Protein AF-A0A349B8X4-F1 (afdb_monomer_lite)

pLDDT: mean 89.95, std 14.2, range [37.34, 98.38]

Radius of gyration: 13.06 Å; chains: 1; bounding box: 38×24×36 Å

Sequence (95 aa):
EYAHKLGPDDLRIDWDAPAEQIHRQVRVGGAWTTLAGERFKVWRTSLHPGGDGVVHPTGTTPIELLEVQPAGKARMAASAWANGARWSDGDRLGT

Secondary structure (DSSP, 8-state):
-------SGGGB--TTS-HHHHHHHHHHS--EEEETTEEEEEEEEESS--SSSEEE--SSS-EEEEEEE-TTS--EEHHHHHHHHT--TT--S--

Foldseek 3Di:
DDPDPCDLVNQEDDQQDDQVVVQVSLCVPSHWFDAPNWIKHANHKDPDDDDLFDWAHGNHHIIGGAWMATPPGDIDGRNVVCVVVVPDPPGDTRD

Structure (mmCIF, N/CA/C/O backbone):
data_AF-A0A349B8X4-F1
#
_entry.id   AF-A0A349B8X4-F1
#
loop_
_atom_site.group_PDB
_atom_site.id
_atom_site.type_symbol
_atom_site.label_atom_id
_atom_site.label_alt_id
_atom_site.label_comp_id
_atom_site.label_asym_id
_atom_site.label_entity_id
_atom_site.label_seq_id
_atom_site.pdbx_PDB_ins_code
_atom_site.Cartn_x
_atom_site.Cartn_y
_atom_site.Cartn_z
_atom_site.occupancy
_atom_site.B_iso_or_equiv
_atom_site.auth_seq_id
_atom_site.auth_comp_id
_atom_site.auth_asym_id
_atom_site.auth_atom_id
_atom_site.pdbx_PDB_model_num
ATOM 1 N N . GLU A 1 1 ? -22.846 -2.014 -23.153 1.00 38.62 1 GLU A N 1
ATOM 2 C CA . GLU A 1 1 ? -21.621 -1.859 -22.344 1.00 38.62 1 GLU A CA 1
ATOM 3 C C . GLU A 1 1 ? -21.918 -1.168 -21.008 1.00 38.62 1 GLU A C 1
ATOM 5 O O . GLU A 1 1 ? -21.912 0.055 -20.924 1.00 38.62 1 GLU A O 1
ATOM 10 N N . TYR A 1 2 ? -22.270 -1.934 -19.969 1.00 37.34 2 TYR A N 1
ATOM 11 C CA . TYR A 1 2 ? -22.526 -1.397 -18.624 1.00 37.34 2 TYR A CA 1
ATOM 12 C C . TYR A 1 2 ? -21.177 -1.262 -17.903 1.00 37.34 2 TYR A C 1
ATOM 14 O O . TYR A 1 2 ? -20.597 -2.255 -17.471 1.00 37.34 2 TYR A O 1
ATOM 22 N N . ALA A 1 3 ? -20.640 -0.045 -17.815 1.00 49.62 3 ALA A N 1
ATOM 23 C CA . ALA A 1 3 ? -19.480 0.225 -16.975 1.00 49.62 3 ALA A CA 1
ATOM 24 C C . ALA A 1 3 ? -19.929 0.148 -15.509 1.00 49.62 3 ALA A C 1
ATOM 26 O O . ALA A 1 3 ? -20.572 1.072 -15.005 1.00 49.62 3 AL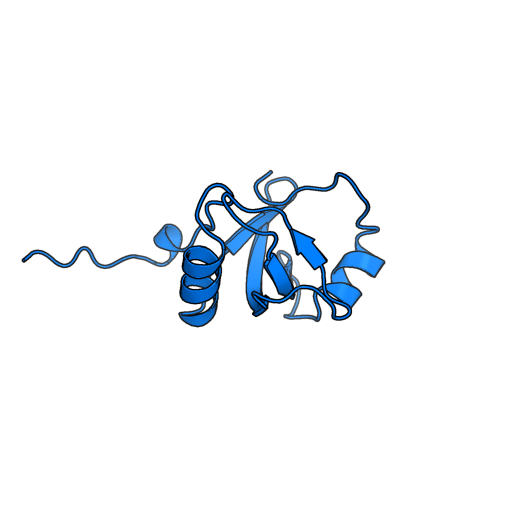A A O 1
ATOM 27 N N . HIS A 1 4 ? -19.631 -0.957 -14.824 1.00 49.34 4 HIS A N 1
ATOM 28 C CA . HIS A 1 4 ? -19.751 -0.990 -13.370 1.00 49.34 4 HIS A CA 1
ATOM 29 C C . HIS A 1 4 ? -18.830 0.098 -12.806 1.00 49.34 4 HIS A C 1
ATOM 31 O O . HIS A 1 4 ? -17.613 0.049 -12.977 1.00 49.34 4 HIS A O 1
ATOM 37 N N . LYS A 1 5 ? -19.419 1.126 -12.184 1.00 48.62 5 LYS A N 1
ATOM 38 C CA . LYS A 1 5 ? -18.669 2.112 -11.402 1.00 48.62 5 LYS A CA 1
ATOM 39 C C . LYS A 1 5 ? -17.974 1.352 -10.274 1.00 48.62 5 LYS A C 1
ATOM 41 O O . LYS A 1 5 ? -18.647 1.000 -9.310 1.00 48.62 5 LYS A O 1
ATOM 46 N N . LEU A 1 6 ? -16.666 1.114 -10.394 1.00 53.28 6 LEU A N 1
ATOM 47 C CA . LEU A 1 6 ? -15.858 0.675 -9.258 1.00 53.28 6 LEU A CA 1
ATOM 48 C C . LEU A 1 6 ? -15.997 1.734 -8.158 1.00 53.28 6 LEU A C 1
ATOM 50 O O . LEU A 1 6 ? -15.704 2.915 -8.372 1.00 53.28 6 LEU A O 1
ATOM 54 N N . GLY A 1 7 ? -16.530 1.327 -7.010 1.00 58.03 7 GLY A N 1
ATOM 55 C CA . GLY A 1 7 ? -16.655 2.185 -5.837 1.00 58.03 7 GLY A CA 1
ATOM 56 C C . GLY A 1 7 ? -15.340 2.317 -5.047 1.00 58.03 7 GLY A C 1
ATOM 57 O O . GLY A 1 7 ? -14.319 1.732 -5.387 1.00 58.03 7 GLY A O 1
ATOM 58 N N . PRO A 1 8 ? -15.323 3.064 -3.935 1.00 52.72 8 PRO A N 1
ATOM 59 C CA . PRO A 1 8 ? -14.162 3.134 -3.036 1.00 52.72 8 PRO A CA 1
ATOM 60 C C . PRO A 1 8 ? -13.839 1.815 -2.297 1.00 52.72 8 PRO A C 1
ATOM 62 O O . PRO A 1 8 ? -12.702 1.620 -1.856 1.00 52.72 8 PRO A O 1
ATOM 65 N N . ASP A 1 9 ? -14.823 0.922 -2.141 1.00 55.19 9 ASP A N 1
ATOM 66 C CA . ASP A 1 9 ? -14.644 -0.440 -1.605 1.00 55.19 9 ASP A CA 1
ATOM 67 C C . ASP A 1 9 ? -14.025 -1.403 -2.632 1.00 55.19 9 ASP A C 1
ATOM 69 O O . ASP A 1 9 ? -13.301 -2.320 -2.258 1.00 55.19 9 ASP A O 1
ATOM 73 N N . ASP A 1 10 ? -14.189 -1.111 -3.922 1.00 63.62 10 ASP A N 1
ATOM 74 C CA . ASP A 1 10 ? -13.618 -1.843 -5.066 1.00 63.62 10 ASP A CA 1
ATOM 75 C C . ASP A 1 10 ? -12.085 -1.715 -5.167 1.00 63.62 10 ASP A C 1
ATOM 77 O O . ASP A 1 10 ? -11.444 -2.376 -5.977 1.00 63.62 10 ASP A O 1
ATOM 81 N N . LEU A 1 11 ? -11.470 -0.853 -4.351 1.00 85.94 11 LEU A N 1
ATOM 82 C CA . LEU A 1 11 ? -10.025 -0.619 -4.364 1.00 85.94 11 LEU A CA 1
ATOM 83 C C . LEU A 1 11 ? -9.273 -1.404 -3.283 1.00 85.94 11 LEU A C 1
ATOM 85 O O . LEU A 1 11 ? -8.126 -1.055 -2.973 1.00 85.94 11 LEU A O 1
ATOM 89 N N . ARG A 1 12 ? -9.877 -2.457 -2.715 1.00 95.00 12 ARG A N 1
ATOM 90 C CA . ARG A 1 12 ? -9.127 -3.413 -1.891 1.00 95.00 12 ARG A CA 1
ATOM 91 C C . ARG A 1 12 ? -8.088 -4.118 -2.769 1.00 95.00 12 ARG A C 1
ATOM 93 O O . ARG A 1 12 ? -8.396 -4.553 -3.873 1.00 95.00 12 ARG A O 1
ATOM 100 N N . ILE A 1 13 ? -6.847 -4.182 -2.312 1.00 96.00 13 ILE A N 1
ATOM 101 C CA . ILE A 1 13 ? -5.765 -4.880 -2.999 1.00 96.00 13 ILE A CA 1
ATOM 102 C C . ILE A 1 13 ? -5.976 -6.376 -2.789 1.00 96.00 13 ILE A C 1
ATOM 104 O O . ILE A 1 13 ? -6.017 -6.846 -1.651 1.00 96.00 13 ILE A O 1
ATOM 108 N N . ASP A 1 14 ? -6.095 -7.094 -3.898 1.00 95.62 14 ASP A N 1
ATOM 109 C CA . ASP A 1 14 ? -5.900 -8.535 -3.953 1.00 95.62 14 ASP A CA 1
ATOM 110 C C . ASP A 1 14 ? -4.406 -8.808 -4.170 1.00 95.62 14 ASP A C 1
ATOM 112 O O . ASP A 1 14 ? -3.843 -8.406 -5.190 1.00 95.62 14 ASP A O 1
ATOM 116 N N . TRP A 1 15 ? -3.747 -9.436 -3.193 1.00 96.44 15 TRP A N 1
ATOM 117 C CA . TRP A 1 15 ? -2.315 -9.734 -3.274 1.00 96.44 15 TRP A CA 1
ATOM 118 C C . TRP A 1 15 ? -2.008 -10.943 -4.164 1.00 96.44 15 TRP A C 1
ATOM 120 O O . TRP A 1 15 ? -0.856 -11.103 -4.550 1.00 96.44 15 TRP A O 1
ATOM 130 N N . ASP A 1 16 ? -2.999 -11.750 -4.546 1.00 96.50 16 ASP A N 1
ATOM 131 C CA . ASP A 1 16 ? -2.819 -12.829 -5.524 1.00 96.50 16 ASP A CA 1
ATOM 132 C C . ASP A 1 16 ? -2.907 -12.320 -6.978 1.00 96.50 16 ASP A C 1
ATOM 134 O O . ASP A 1 16 ? -2.573 -13.039 -7.921 1.00 96.50 16 ASP A O 1
ATOM 138 N N . ALA A 1 17 ? -3.285 -11.054 -7.191 1.00 96.44 17 ALA A N 1
ATOM 139 C CA . ALA A 1 17 ? -3.271 -10.429 -8.511 1.00 96.44 17 ALA A CA 1
ATOM 140 C C . ALA A 1 17 ? -1.835 -10.115 -9.003 1.00 96.44 17 ALA A C 1
ATOM 142 O O . ALA A 1 17 ? -0.910 -9.958 -8.197 1.00 96.44 17 ALA A O 1
ATOM 143 N N . PRO A 1 18 ? -1.617 -9.961 -10.328 1.00 98.06 18 PRO A N 1
ATOM 144 C CA . PRO A 1 18 ? -0.317 -9.567 -10.870 1.00 98.06 18 PRO A CA 1
ATOM 145 C C . PRO A 1 18 ? 0.160 -8.200 -10.361 1.00 98.06 18 PRO A C 1
ATOM 147 O O . PRO A 1 18 ? -0.623 -7.248 -10.276 1.00 98.06 18 PRO A O 1
ATOM 150 N N . ALA A 1 19 ? 1.471 -8.056 -10.137 1.00 97.94 19 ALA A N 1
ATOM 151 C CA . ALA A 1 19 ? 2.078 -6.817 -9.636 1.00 97.94 19 ALA A CA 1
ATOM 152 C C . ALA A 1 19 ? 1.692 -5.570 -10.450 1.00 97.94 19 ALA A C 1
ATOM 154 O O . ALA A 1 19 ? 1.404 -4.517 -9.882 1.00 97.94 19 ALA A O 1
ATOM 155 N N . GLU A 1 20 ? 1.628 -5.679 -11.781 1.00 97.69 20 GLU A N 1
ATOM 156 C CA . GLU A 1 20 ? 1.217 -4.578 -12.661 1.00 97.69 20 GLU A CA 1
ATOM 157 C C . GLU A 1 20 ? -0.221 -4.112 -12.417 1.00 97.69 20 GLU A C 1
ATOM 159 O O . GLU A 1 20 ? -0.499 -2.912 -12.479 1.00 97.69 20 GLU A O 1
ATOM 164 N N . GLN A 1 21 ? -1.138 -5.041 -12.138 1.00 96.38 21 GLN A N 1
ATOM 165 C CA . GLN A 1 21 ? -2.532 -4.717 -11.848 1.00 96.38 21 GLN A CA 1
ATOM 166 C C . GLN A 1 21 ? -2.631 -3.959 -10.523 1.00 96.38 21 GLN A C 1
ATOM 168 O O . GLN A 1 21 ? -3.224 -2.879 -10.481 1.00 96.38 21 GLN A O 1
ATOM 173 N N . ILE A 1 22 ? -1.967 -4.465 -9.480 1.00 97.31 22 ILE A N 1
ATOM 174 C CA . ILE A 1 22 ? -1.885 -3.806 -8.170 1.00 97.31 22 ILE A CA 1
ATOM 175 C C . ILE A 1 22 ? -1.251 -2.415 -8.316 1.00 97.31 22 ILE A C 1
ATOM 177 O O . ILE A 1 22 ? -1.771 -1.429 -7.795 1.00 97.31 22 ILE A O 1
ATOM 181 N N . HIS A 1 23 ? -0.162 -2.292 -9.078 1.00 97.69 23 HIS A N 1
ATOM 182 C CA . HIS A 1 23 ? 0.509 -1.014 -9.314 1.00 97.69 23 HIS A CA 1
ATOM 183 C C . HIS A 1 23 ? -0.402 0.008 -10.015 1.00 97.69 23 HIS A C 1
ATOM 185 O O . HIS A 1 23 ? -0.458 1.175 -9.616 1.00 97.69 23 HIS A O 1
ATOM 191 N N . ARG A 1 24 ? -1.168 -0.414 -11.031 1.00 95.94 24 ARG A N 1
ATOM 192 C CA . ARG A 1 24 ? -2.157 0.444 -11.707 1.00 95.94 24 ARG A CA 1
ATOM 193 C C . ARG A 1 24 ? -3.265 0.880 -10.751 1.00 95.94 24 ARG A C 1
ATOM 195 O O . ARG A 1 24 ? -3.598 2.062 -10.738 1.00 95.94 24 ARG A O 1
ATOM 202 N N . GLN A 1 25 ? -3.774 -0.032 -9.925 1.00 94.88 25 GLN A N 1
ATOM 203 C CA . GLN A 1 25 ? -4.783 0.264 -8.906 1.00 94.88 25 GLN A CA 1
ATOM 204 C C . GLN A 1 25 ? -4.278 1.292 -7.883 1.00 94.88 25 GLN A C 1
ATOM 206 O O . GLN A 1 25 ? -4.973 2.265 -7.597 1.00 94.88 25 GLN A O 1
ATOM 211 N N . VAL A 1 26 ? -3.043 1.144 -7.388 1.00 96.25 26 VAL A N 1
ATOM 212 C CA . VAL A 1 26 ? -2.413 2.128 -6.487 1.00 96.25 26 VAL A CA 1
ATOM 213 C C . VAL A 1 26 ? -2.324 3.505 -7.145 1.00 96.25 26 VAL A C 1
ATOM 215 O O . VAL A 1 26 ? -2.653 4.505 -6.510 1.00 96.25 26 VAL A O 1
ATOM 218 N N . ARG A 1 27 ? -1.950 3.572 -8.430 1.00 94.94 27 ARG A N 1
ATOM 219 C CA . ARG A 1 27 ? -1.844 4.835 -9.179 1.00 94.94 27 ARG A CA 1
ATOM 220 C C . ARG A 1 27 ? -3.176 5.547 -9.419 1.00 94.94 27 ARG A C 1
ATOM 222 O O . ARG A 1 27 ? -3.168 6.769 -9.538 1.00 94.94 27 ARG A O 1
ATOM 229 N N . VAL A 1 28 ? -4.295 4.820 -9.498 1.00 91.56 28 VAL A N 1
ATOM 230 C CA . VAL A 1 28 ? -5.643 5.428 -9.537 1.00 91.56 28 VAL A CA 1
ATOM 231 C C . VAL A 1 28 ? -5.937 6.170 -8.226 1.00 91.56 28 VAL A C 1
ATOM 233 O O . VAL A 1 28 ? -6.623 7.190 -8.229 1.00 91.56 28 VAL A O 1
ATOM 236 N N . GLY A 1 29 ? -5.340 5.709 -7.124 1.00 89.62 29 GLY A N 1
ATOM 237 C CA . GLY A 1 29 ? -5.463 6.296 -5.798 1.00 89.62 29 GLY A CA 1
ATOM 238 C C . GLY A 1 29 ? -6.612 5.687 -5.002 1.00 89.62 29 GLY A C 1
ATOM 239 O O . GLY A 1 29 ? -7.639 5.307 -5.548 1.00 89.62 29 GLY A O 1
ATOM 240 N N . GLY A 1 30 ? -6.436 5.591 -3.682 1.00 89.06 30 GLY A N 1
ATOM 241 C CA . GLY A 1 30 ? -7.425 4.984 -2.783 1.00 89.06 30 GLY A CA 1
ATOM 242 C C . GLY A 1 30 ? -7.263 3.477 -2.567 1.00 89.06 30 GLY A C 1
ATOM 243 O O . GLY A 1 30 ? -8.035 2.914 -1.792 1.00 89.06 30 GLY A O 1
ATOM 244 N N . ALA A 1 31 ? -6.249 2.850 -3.177 1.00 96.06 31 ALA A N 1
ATOM 245 C CA . ALA A 1 31 ? -5.906 1.448 -2.958 1.00 96.06 31 ALA A CA 1
ATOM 246 C C . ALA A 1 31 ? -5.607 1.153 -1.482 1.00 96.06 31 ALA A C 1
ATOM 248 O O . ALA A 1 31 ? -4.936 1.925 -0.785 1.00 96.06 31 ALA A O 1
ATOM 249 N N . TRP A 1 32 ? -6.128 0.035 -0.987 1.00 96.56 32 TRP A N 1
ATOM 250 C CA . TRP A 1 32 ? -6.030 -0.313 0.424 1.00 96.56 32 TRP A CA 1
ATOM 251 C C . TRP A 1 32 ? -6.015 -1.819 0.657 1.00 96.56 32 TRP A C 1
ATOM 253 O O . TRP A 1 32 ? -6.546 -2.587 -0.123 1.00 96.56 32 TRP A O 1
ATOM 263 N N . THR A 1 33 ? -5.431 -2.239 1.764 1.00 96.88 33 THR A N 1
ATOM 264 C CA . THR A 1 33 ? -5.405 -3.615 2.266 1.00 96.88 33 THR A CA 1
ATOM 265 C C . THR A 1 33 ? -5.704 -3.580 3.763 1.00 96.88 33 THR A C 1
ATOM 267 O O . THR A 1 33 ? -5.998 -2.514 4.315 1.00 96.88 33 THR A O 1
ATOM 270 N N . THR A 1 34 ? -5.633 -4.720 4.435 1.00 95.69 34 THR A N 1
ATOM 271 C CA . THR A 1 34 ? -5.671 -4.797 5.894 1.00 95.69 34 THR A CA 1
ATOM 272 C C . THR A 1 34 ? -4.312 -5.167 6.481 1.00 95.69 34 THR A C 1
ATOM 274 O O . THR A 1 34 ? -3.464 -5.749 5.799 1.00 95.69 34 THR A O 1
ATOM 277 N N . LEU A 1 35 ? -4.091 -4.771 7.728 1.00 94.06 35 LEU A N 1
ATOM 278 C CA . LEU A 1 35 ? -3.005 -5.232 8.580 1.00 94.06 35 LEU A CA 1
ATOM 279 C C . LEU A 1 35 ? -3.576 -5.392 9.986 1.00 94.06 35 LEU A C 1
ATOM 281 O O . LEU A 1 35 ? -4.056 -4.408 10.548 1.00 94.06 35 LEU A O 1
ATOM 285 N N . ALA A 1 36 ? -3.542 -6.611 10.528 1.00 90.06 36 ALA A N 1
ATOM 286 C CA . ALA A 1 36 ? -4.153 -6.926 11.821 1.00 90.06 36 ALA A CA 1
ATOM 287 C C . ALA A 1 36 ? -5.630 -6.472 11.906 1.00 90.06 36 ALA A C 1
ATOM 289 O O . ALA A 1 36 ? -6.073 -5.933 12.918 1.00 90.06 36 ALA A O 1
ATOM 290 N N . GLY A 1 37 ? -6.389 -6.642 10.814 1.00 91.12 37 GLY A N 1
ATOM 291 C CA . GLY A 1 37 ? -7.796 -6.239 10.722 1.00 91.12 37 GLY A CA 1
ATOM 292 C C . GLY A 1 37 ? -8.047 -4.740 10.506 1.00 91.12 37 GLY A C 1
ATOM 293 O O . GLY A 1 37 ? -9.183 -4.349 10.235 1.00 91.12 37 GLY A O 1
ATOM 294 N N . GLU A 1 38 ? -7.021 -3.887 10.557 1.00 93.62 38 GLU A N 1
ATOM 295 C CA . GLU A 1 38 ? -7.160 -2.446 10.336 1.00 93.62 38 GLU A CA 1
ATOM 296 C C . GLU A 1 38 ? -6.847 -2.042 8.893 1.00 93.62 38 GLU A C 1
ATOM 298 O O . GLU A 1 38 ? -5.978 -2.612 8.232 1.00 93.62 38 GLU A O 1
ATOM 303 N N . ARG A 1 39 ? -7.538 -1.013 8.385 1.00 94.69 39 ARG A N 1
ATOM 304 C CA . ARG A 1 39 ? -7.334 -0.525 7.014 1.00 94.69 39 ARG A CA 1
ATOM 305 C C . ARG A 1 39 ? -5.962 0.130 6.866 1.00 94.69 39 ARG A C 1
ATOM 307 O O . ARG A 1 39 ? -5.629 1.086 7.562 1.00 94.69 39 ARG A O 1
ATOM 314 N N . PHE A 1 40 ? -5.224 -0.322 5.863 1.00 97.25 40 PHE A N 1
ATOM 315 C CA . PHE A 1 40 ? -3.891 0.136 5.513 1.00 97.25 40 PHE A CA 1
ATOM 316 C C . PHE A 1 40 ? -3.880 0.591 4.052 1.00 97.25 40 PHE A C 1
ATOM 318 O O . PHE A 1 40 ? -4.071 -0.212 3.140 1.00 97.25 4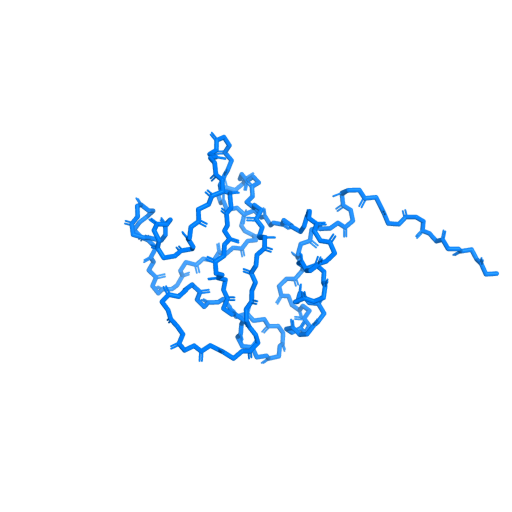0 PHE A O 1
ATOM 325 N N . LYS A 1 41 ? -3.716 1.892 3.798 1.00 97.62 41 LYS A N 1
ATOM 326 C CA . LYS A 1 41 ? -3.722 2.426 2.426 1.00 97.62 41 LYS A CA 1
ATOM 327 C C . LYS A 1 41 ? -2.326 2.400 1.821 1.00 97.62 41 LYS A C 1
ATOM 329 O O . LYS A 1 41 ? -1.347 2.707 2.499 1.00 97.62 41 LYS A O 1
ATOM 334 N N . VAL A 1 42 ? -2.265 2.114 0.526 1.00 98.19 42 VAL A N 1
ATOM 335 C CA . VAL A 1 42 ? -1.038 2.155 -0.269 1.00 98.19 42 VAL A CA 1
ATOM 336 C C . VAL A 1 42 ? -1.185 3.268 -1.299 1.00 98.19 42 VAL A C 1
ATOM 338 O O . VAL A 1 42 ? -2.116 3.266 -2.100 1.00 98.19 42 VAL A O 1
ATOM 341 N N . TRP A 1 43 ? -0.277 4.237 -1.252 1.00 97.69 43 TRP A N 1
ATOM 342 C CA . TRP A 1 43 ? -0.323 5.444 -2.082 1.00 97.69 43 TRP A CA 1
ATOM 343 C C . TRP A 1 43 ? 0.679 5.414 -3.228 1.00 97.69 43 TRP A C 1
ATOM 345 O O . TRP A 1 43 ? 0.445 6.038 -4.261 1.00 97.69 43 TRP A O 1
ATOM 355 N N . ARG A 1 44 ? 1.796 4.700 -3.057 1.00 98.00 44 ARG A N 1
ATOM 356 C CA . ARG A 1 44 ? 2.838 4.597 -4.078 1.00 98.00 44 ARG A CA 1
ATOM 357 C C . ARG A 1 44 ? 3.553 3.262 -4.002 1.00 98.00 44 ARG A C 1
ATOM 359 O O . ARG A 1 44 ? 3.884 2.803 -2.910 1.00 98.00 44 ARG A O 1
ATOM 366 N N . THR A 1 45 ? 3.828 2.691 -5.169 1.00 98.31 45 THR A N 1
ATOM 367 C CA . THR A 1 45 ? 4.572 1.441 -5.331 1.00 98.31 45 THR A CA 1
ATOM 368 C C . THR A 1 45 ? 5.578 1.523 -6.481 1.00 98.31 45 THR A C 1
ATOM 370 O O . THR A 1 45 ? 5.471 2.413 -7.327 1.00 98.31 45 THR A O 1
ATOM 373 N N . SER A 1 46 ? 6.525 0.585 -6.523 1.00 97.62 46 SER A N 1
ATOM 374 C CA . SER A 1 46 ? 7.444 0.324 -7.637 1.00 97.62 46 SER A CA 1
ATOM 375 C C . SER A 1 46 ? 7.329 -1.137 -8.084 1.00 97.62 46 SER A C 1
ATOM 377 O O . SER A 1 46 ? 7.220 -2.037 -7.252 1.00 97.62 46 SER A O 1
ATOM 379 N N . LEU A 1 47 ? 7.371 -1.368 -9.401 1.00 97.50 47 LEU A N 1
ATOM 380 C CA . LEU A 1 47 ? 7.471 -2.707 -10.007 1.00 97.50 47 LEU A CA 1
ATOM 381 C C . LEU A 1 47 ? 8.909 -3.240 -10.049 1.00 97.50 47 LEU A C 1
ATOM 383 O O . LEU A 1 47 ? 9.133 -4.386 -10.425 1.00 97.50 47 LEU A O 1
ATOM 387 N N . HIS A 1 48 ? 9.878 -2.407 -9.676 1.00 94.81 48 HIS A N 1
ATOM 388 C CA . HIS A 1 48 ? 11.288 -2.754 -9.616 1.00 94.81 48 HIS A CA 1
ATOM 389 C C . HIS A 1 48 ? 11.745 -2.593 -8.166 1.00 94.81 48 HIS A C 1
ATOM 391 O O . HIS A 1 48 ? 12.121 -1.481 -7.788 1.00 94.81 48 HIS A O 1
ATOM 397 N N . PRO A 1 49 ? 11.640 -3.657 -7.346 1.00 92.00 49 PRO A N 1
ATOM 398 C CA . PRO A 1 49 ? 12.154 -3.645 -5.988 1.00 92.00 49 PRO A CA 1
ATOM 399 C C . PRO A 1 49 ? 13.653 -3.348 -5.967 1.00 92.00 49 PRO A C 1
ATOM 401 O O . PRO A 1 49 ? 14.410 -3.923 -6.751 1.00 92.00 49 PRO A O 1
ATOM 404 N N . GLY A 1 50 ? 14.078 -2.477 -5.059 1.00 88.56 50 GLY A N 1
ATOM 405 C CA . GLY A 1 50 ? 15.498 -2.175 -4.857 1.00 88.56 50 GLY A CA 1
ATOM 406 C C . GLY A 1 50 ? 15.788 -0.853 -4.152 1.00 88.56 50 GLY A C 1
ATOM 407 O O . GLY A 1 50 ? 16.956 -0.486 -4.038 1.00 88.56 50 GLY A O 1
ATOM 408 N N . GLY A 1 51 ? 14.755 -0.126 -3.722 1.00 88.19 51 GLY A N 1
ATOM 409 C CA . GLY A 1 51 ? 14.899 1.031 -2.849 1.00 88.19 51 GLY A CA 1
ATOM 410 C C . GLY A 1 51 ? 14.795 0.665 -1.369 1.00 88.19 51 GLY A C 1
ATOM 411 O O . GLY A 1 51 ? 14.939 -0.488 -0.968 1.00 88.19 51 GLY A O 1
ATOM 412 N N . ASP A 1 52 ? 14.521 1.681 -0.553 1.00 90.25 52 ASP A N 1
ATOM 413 C CA . ASP A 1 52 ? 14.350 1.541 0.896 1.00 90.25 52 ASP A CA 1
ATOM 414 C C . ASP A 1 52 ? 12.926 1.112 1.306 1.00 90.25 52 ASP A C 1
ATOM 416 O O . ASP A 1 52 ? 12.594 1.133 2.489 1.00 90.25 52 ASP A O 1
ATOM 420 N N . GLY A 1 53 ? 12.038 0.802 0.359 1.00 93.88 53 GLY A N 1
ATOM 421 C CA . GLY A 1 53 ? 10.634 0.493 0.615 1.00 93.88 53 GLY A CA 1
ATOM 422 C C . GLY A 1 53 ? 10.384 -0.890 1.222 1.00 93.88 53 GLY A C 1
ATOM 423 O O . GLY A 1 53 ? 11.289 -1.646 1.559 1.00 93.88 53 GLY A O 1
ATOM 424 N N . VAL A 1 54 ? 9.102 -1.234 1.360 1.00 96.12 54 VAL A N 1
ATOM 425 C CA . VAL A 1 54 ? 8.676 -2.552 1.858 1.00 96.12 54 VAL A CA 1
ATOM 426 C C . VAL A 1 54 ? 8.322 -3.437 0.680 1.00 96.12 54 VAL A C 1
ATOM 428 O O . VAL A 1 54 ? 7.402 -3.119 -0.068 1.00 96.12 54 VAL A O 1
ATOM 431 N N . VAL A 1 55 ? 9.004 -4.565 0.522 1.00 96.00 55 VAL A N 1
ATOM 432 C CA . VAL A 1 55 ? 8.690 -5.529 -0.535 1.00 96.00 55 VAL A CA 1
ATOM 433 C C . VAL A 1 55 ? 7.591 -6.474 -0.060 1.00 96.00 55 VAL A C 1
ATOM 435 O O . VAL A 1 55 ? 7.711 -7.093 0.993 1.00 96.00 55 VAL A O 1
ATOM 438 N N . HIS A 1 56 ? 6.522 -6.600 -0.845 1.00 96.25 56 HIS A N 1
ATOM 439 C CA . HIS A 1 56 ? 5.436 -7.539 -0.583 1.00 96.25 56 HIS A CA 1
ATOM 440 C C . HIS A 1 56 ? 5.261 -8.496 -1.773 1.00 96.25 56 HIS A C 1
ATOM 442 O O . HIS A 1 56 ? 5.279 -8.045 -2.925 1.00 96.25 56 HIS A O 1
ATOM 448 N N . PRO A 1 57 ? 5.095 -9.813 -1.540 1.00 96.06 57 PRO A N 1
ATOM 449 C CA . PRO A 1 57 ? 4.820 -10.759 -2.614 1.00 96.06 57 PRO A CA 1
ATOM 450 C C . PRO A 1 57 ? 3.485 -10.441 -3.298 1.00 96.06 57 PRO A C 1
ATOM 452 O O . PRO A 1 57 ? 2.558 -9.916 -2.673 1.00 96.06 57 PRO A O 1
ATOM 455 N N . THR A 1 58 ? 3.404 -10.781 -4.582 1.00 96.69 58 THR A N 1
ATOM 456 C CA . THR A 1 58 ? 2.163 -10.748 -5.365 1.00 96.69 58 THR A CA 1
ATOM 457 C C . THR A 1 58 ? 1.988 -12.072 -6.114 1.00 96.69 58 THR A C 1
ATOM 459 O O . THR A 1 58 ? 2.867 -12.933 -6.023 1.00 96.69 58 THR A O 1
ATOM 462 N N . GLY A 1 59 ? 0.922 -12.227 -6.903 1.00 96.06 59 GLY A N 1
ATOM 463 C CA . GLY A 1 59 ? 0.722 -13.413 -7.742 1.00 96.06 59 GLY A CA 1
ATOM 464 C C . GLY A 1 59 ? 1.769 -13.626 -8.844 1.00 96.06 59 GLY A C 1
ATOM 465 O O . GLY A 1 59 ? 1.829 -14.710 -9.419 1.00 96.06 59 GLY A O 1
ATOM 466 N N . THR A 1 60 ? 2.597 -12.620 -9.164 1.00 96.19 60 THR A N 1
ATOM 467 C CA . THR A 1 60 ? 3.660 -12.740 -10.181 1.00 96.19 60 THR A CA 1
ATOM 468 C C . THR A 1 60 ? 5.043 -12.394 -9.636 1.00 96.19 60 THR A C 1
ATOM 470 O O . THR A 1 60 ? 5.832 -13.281 -9.322 1.00 96.19 60 THR A O 1
ATOM 473 N N . THR A 1 61 ? 5.364 -11.107 -9.535 1.00 95.75 61 THR A N 1
ATOM 474 C CA . THR A 1 61 ? 6.639 -10.606 -9.009 1.00 95.75 61 THR A CA 1
ATOM 475 C C . THR A 1 61 ? 6.393 -9.797 -7.742 1.00 95.75 61 THR A C 1
ATOM 477 O O . THR A 1 61 ? 5.338 -9.175 -7.613 1.00 95.75 61 THR A O 1
ATOM 480 N N . PRO A 1 62 ? 7.336 -9.739 -6.795 1.00 96.56 62 PRO A N 1
ATOM 481 C CA . PRO A 1 62 ? 7.183 -8.859 -5.645 1.00 96.56 62 PRO A CA 1
ATOM 482 C C . PRO A 1 62 ? 7.017 -7.396 -6.073 1.00 96.56 62 PRO A C 1
ATOM 484 O O . PRO A 1 62 ? 7.593 -6.960 -7.072 1.00 96.56 62 PRO A O 1
ATOM 487 N N . ILE A 1 63 ? 6.233 -6.645 -5.306 1.00 97.50 63 ILE A N 1
ATOM 488 C CA . ILE A 1 63 ? 6.031 -5.208 -5.493 1.00 97.50 63 ILE A CA 1
ATOM 489 C C . ILE A 1 63 ? 6.603 -4.463 -4.291 1.00 97.50 63 ILE A C 1
ATOM 491 O O . ILE A 1 63 ? 6.453 -4.900 -3.151 1.00 97.50 63 ILE A O 1
ATOM 495 N N . GLU A 1 64 ? 7.260 -3.335 -4.531 1.00 97.94 64 GLU A N 1
ATOM 496 C CA . GLU A 1 64 ? 7.793 -2.494 -3.462 1.00 97.94 64 GLU A CA 1
ATOM 497 C C . GLU A 1 64 ? 6.786 -1.393 -3.119 1.00 97.94 64 GLU A C 1
ATOM 499 O O . GLU A 1 64 ? 6.347 -0.643 -3.991 1.00 97.94 6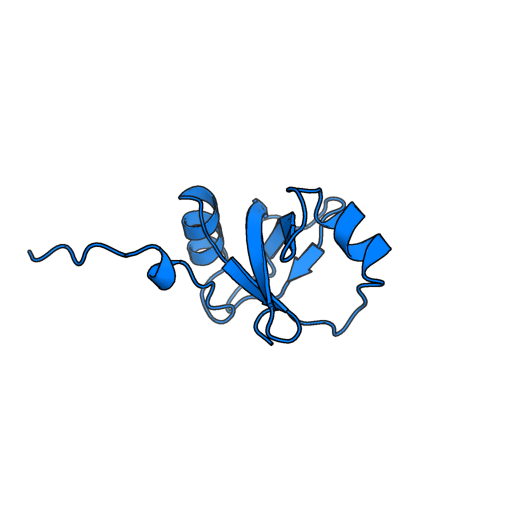4 GLU A O 1
ATOM 504 N N . LEU A 1 65 ? 6.406 -1.287 -1.849 1.00 98.06 65 LEU A N 1
ATOM 505 C CA . LEU A 1 65 ? 5.599 -0.204 -1.304 1.00 98.06 65 LEU A CA 1
ATOM 506 C C . LEU A 1 65 ? 6.525 0.945 -0.919 1.00 98.06 65 LEU A C 1
ATOM 508 O O . LEU A 1 65 ? 7.489 0.746 -0.184 1.00 98.06 65 LEU A O 1
ATOM 512 N N . LEU A 1 66 ? 6.213 2.150 -1.388 1.00 97.94 66 LEU A N 1
ATOM 513 C CA . LEU A 1 66 ? 7.034 3.344 -1.171 1.00 97.94 66 LEU A CA 1
ATOM 514 C C . LEU A 1 66 ? 6.356 4.338 -0.226 1.00 97.94 66 LEU A C 1
ATOM 516 O O . LEU A 1 66 ? 7.009 4.926 0.631 1.00 97.94 66 LEU A O 1
ATOM 520 N N . GLU A 1 67 ? 5.039 4.510 -0.354 1.00 98.38 67 GLU A N 1
ATOM 521 C CA . GLU A 1 67 ? 4.249 5.443 0.454 1.00 98.38 67 GLU A CA 1
ATOM 522 C C . GLU A 1 67 ? 2.967 4.757 0.930 1.00 98.38 67 GLU A C 1
ATOM 524 O O . GLU A 1 67 ? 2.198 4.219 0.127 1.00 98.38 67 GLU A O 1
ATOM 529 N N . VAL A 1 68 ? 2.739 4.776 2.241 1.00 98.31 68 VAL A N 1
ATOM 530 C CA . VAL A 1 68 ? 1.663 4.046 2.918 1.00 98.31 68 VAL A CA 1
ATOM 531 C C . VAL A 1 68 ? 0.960 4.929 3.941 1.00 98.31 68 VAL A C 1
ATOM 533 O O . VAL A 1 68 ? 1.444 5.996 4.318 1.00 98.31 68 VAL A O 1
ATOM 536 N N . GLN A 1 69 ? -0.207 4.492 4.395 1.00 98.06 69 GLN A N 1
ATOM 537 C CA . GLN A 1 69 ? -0.940 5.148 5.467 1.00 98.06 69 GLN A CA 1
ATOM 538 C C . GLN A 1 69 ? -1.657 4.098 6.329 1.00 98.06 69 GLN A C 1
ATOM 540 O O . GLN A 1 69 ? -2.713 3.598 5.923 1.00 98.06 69 GLN A O 1
ATOM 545 N N . PRO A 1 70 ? -1.111 3.787 7.517 1.00 96.81 70 PRO A N 1
ATOM 546 C CA . PRO A 1 70 ? -1.812 3.010 8.535 1.00 96.81 70 PRO A CA 1
ATOM 547 C C . PRO A 1 70 ? -3.079 3.724 9.031 1.00 96.81 70 PRO A C 1
ATOM 549 O O . PRO A 1 70 ? -3.198 4.951 8.923 1.00 96.81 70 PRO A O 1
ATOM 552 N N . ALA A 1 71 ? -4.008 2.969 9.618 1.00 94.38 71 ALA A N 1
ATOM 553 C CA . ALA A 1 71 ? -5.225 3.515 10.209 1.00 94.38 71 ALA A CA 1
ATOM 554 C C . ALA A 1 71 ? -4.912 4.629 11.228 1.00 94.38 71 ALA A C 1
ATOM 556 O O . ALA A 1 71 ? -4.000 4.522 12.047 1.00 94.38 71 ALA A O 1
ATOM 557 N N . GLY A 1 72 ? -5.635 5.750 11.134 1.00 93.81 72 GLY A N 1
ATOM 558 C CA . GLY A 1 72 ? -5.465 6.896 12.037 1.00 93.81 72 GLY A CA 1
ATOM 559 C C . GLY A 1 72 ? -4.133 7.656 11.919 1.00 93.81 72 GLY A C 1
ATOM 560 O O . GLY A 1 72 ? -3.894 8.569 12.707 1.00 93.81 72 GLY A O 1
ATOM 561 N N . LYS A 1 73 ? -3.260 7.321 10.958 1.00 96.25 73 LYS A N 1
ATOM 562 C CA . LYS A 1 73 ? -1.964 7.990 10.748 1.00 96.25 73 LYS A CA 1
ATOM 563 C C . LYS A 1 73 ? -1.968 8.863 9.487 1.00 96.25 73 LYS A C 1
ATOM 565 O O . LYS A 1 73 ? -2.808 8.715 8.595 1.00 96.25 73 LYS A O 1
ATOM 570 N N . ALA A 1 74 ? -1.002 9.779 9.410 1.00 97.38 74 ALA A N 1
ATOM 571 C CA . ALA A 1 74 ? -0.684 10.499 8.179 1.00 97.38 74 ALA A CA 1
ATOM 572 C C . ALA A 1 74 ? -0.019 9.566 7.149 1.00 97.38 74 ALA A C 1
ATOM 574 O O . ALA A 1 74 ? 0.481 8.495 7.503 1.00 97.38 74 ALA A O 1
ATOM 575 N N . ARG A 1 75 ? -0.000 9.981 5.876 1.00 97.88 75 ARG A N 1
ATOM 576 C CA . ARG A 1 75 ? 0.801 9.303 4.846 1.00 97.88 75 ARG A CA 1
ATOM 577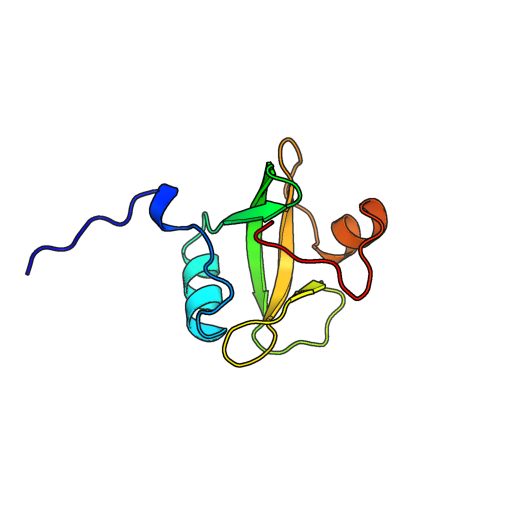 C C . ARG A 1 75 ? 2.280 9.391 5.213 1.00 97.88 75 ARG A C 1
ATOM 579 O O . ARG A 1 75 ? 2.731 10.436 5.678 1.00 97.88 75 ARG A O 1
ATOM 586 N N . MET A 1 76 ? 3.020 8.310 5.011 1.00 98.25 76 MET A N 1
ATOM 587 C CA . MET A 1 76 ? 4.444 8.233 5.326 1.00 98.25 76 MET A CA 1
ATOM 588 C C . MET A 1 76 ? 5.172 7.279 4.382 1.00 98.25 76 MET A C 1
ATOM 590 O O . MET A 1 76 ? 4.546 6.459 3.708 1.00 98.25 76 MET A O 1
ATOM 594 N N . ALA A 1 77 ? 6.500 7.378 4.348 1.00 98.19 77 ALA A N 1
ATOM 595 C CA . ALA A 1 77 ? 7.333 6.399 3.662 1.00 98.19 77 ALA A CA 1
ATOM 596 C C . ALA A 1 77 ? 7.106 4.998 4.252 1.00 98.19 77 ALA A C 1
ATOM 598 O O . ALA A 1 77 ? 7.017 4.840 5.473 1.00 98.19 77 ALA A O 1
ATOM 599 N N . ALA A 1 78 ? 7.038 3.985 3.389 1.00 97.50 78 ALA A N 1
ATOM 600 C CA . ALA A 1 78 ? 6.875 2.597 3.817 1.00 97.50 78 ALA A CA 1
ATOM 601 C C . ALA A 1 78 ? 8.025 2.143 4.727 1.00 97.50 78 ALA A C 1
ATOM 603 O O . ALA A 1 78 ? 7.782 1.454 5.710 1.00 97.50 78 ALA A O 1
ATOM 604 N N . SER A 1 79 ? 9.244 2.615 4.459 1.00 96.81 79 SER A N 1
ATOM 605 C CA . SER A 1 79 ? 10.437 2.376 5.277 1.00 96.81 79 SER A CA 1
ATOM 606 C C . SER A 1 79 ? 10.292 2.902 6.709 1.00 96.81 79 SER A C 1
ATOM 608 O O . SER A 1 79 ? 10.533 2.193 7.685 1.00 96.81 79 SER A O 1
ATOM 610 N N . ALA A 1 80 ? 9.826 4.145 6.851 1.00 97.00 80 ALA A N 1
ATOM 611 C CA . ALA A 1 80 ? 9.596 4.780 8.142 1.00 97.00 80 ALA A CA 1
ATOM 612 C C . ALA A 1 80 ? 8.498 4.059 8.934 1.00 97.00 80 ALA A C 1
ATOM 614 O O . ALA A 1 80 ? 8.635 3.855 10.142 1.00 97.00 80 ALA A O 1
ATOM 615 N N . TRP A 1 81 ? 7.432 3.638 8.250 1.00 97.00 81 TRP A N 1
ATOM 616 C CA . TRP A 1 81 ? 6.395 2.813 8.857 1.00 97.00 81 TRP A CA 1
ATOM 617 C C . TRP A 1 81 ? 6.943 1.453 9.314 1.00 97.00 81 TRP A C 1
ATOM 619 O O . TRP A 1 81 ? 6.739 1.095 10.472 1.00 97.00 81 TRP A O 1
ATOM 629 N N . ALA A 1 82 ? 7.663 0.733 8.450 1.00 95.38 82 ALA A N 1
ATOM 630 C CA . ALA A 1 82 ? 8.225 -0.586 8.735 1.00 95.38 82 ALA A CA 1
ATOM 631 C C . ALA A 1 82 ? 9.130 -0.571 9.973 1.00 95.38 82 ALA A C 1
ATOM 633 O O . ALA A 1 82 ? 8.973 -1.402 10.867 1.00 95.38 82 ALA A O 1
ATOM 634 N N . ASN A 1 83 ? 9.997 0.439 10.082 1.00 94.19 83 ASN A N 1
ATOM 635 C CA . ASN A 1 83 ? 10.855 0.638 11.249 1.00 94.19 83 ASN A CA 1
ATOM 636 C C . ASN A 1 83 ? 10.048 0.823 12.544 1.00 94.19 83 ASN A C 1
ATOM 638 O O . ASN A 1 83 ? 10.357 0.211 13.566 1.00 94.19 83 ASN A O 1
ATOM 642 N N . GLY A 1 84 ? 8.998 1.650 12.512 1.00 92.88 84 GLY A N 1
ATOM 643 C CA . GLY A 1 84 ? 8.136 1.886 13.674 1.00 92.88 84 GLY A CA 1
ATOM 644 C C . GLY A 1 84 ? 7.25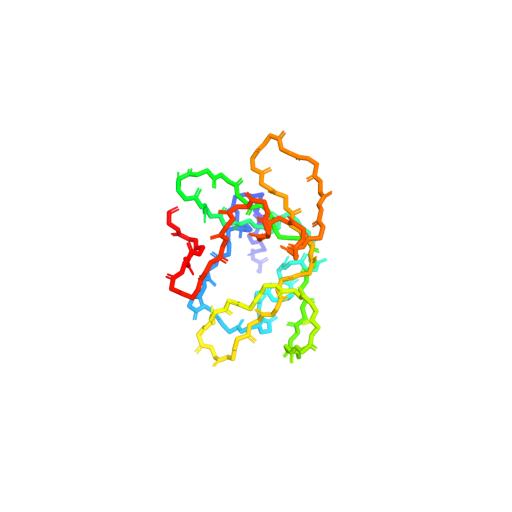8 0.686 14.043 1.00 92.88 84 GLY A C 1
ATOM 645 O O . GLY A 1 84 ? 7.008 0.449 15.223 1.00 92.88 84 GLY A O 1
ATOM 646 N N . ALA A 1 85 ? 6.816 -0.079 13.044 1.00 90.38 85 ALA A N 1
ATOM 647 C CA . ALA A 1 85 ? 6.012 -1.287 13.209 1.00 90.38 85 ALA A CA 1
ATOM 648 C C . ALA A 1 85 ? 6.841 -2.519 13.606 1.00 90.38 85 ALA A C 1
ATOM 650 O O . ALA A 1 85 ? 6.257 -3.531 13.980 1.00 90.38 85 ALA A O 1
ATOM 651 N N . ARG A 1 86 ? 8.181 -2.429 13.545 1.00 90.75 86 ARG A N 1
ATOM 652 C CA . ARG A 1 86 ? 9.103 -3.573 13.643 1.00 90.75 86 ARG A CA 1
ATOM 653 C C . ARG A 1 86 ? 8.774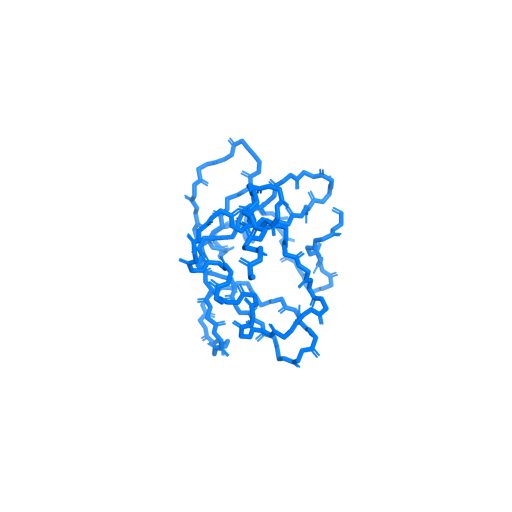 -4.661 12.615 1.00 90.75 86 ARG A C 1
ATOM 655 O O . ARG A 1 86 ? 8.806 -5.843 12.936 1.00 90.75 86 ARG A O 1
ATOM 662 N N . TRP A 1 87 ? 8.445 -4.227 11.399 1.00 90.69 87 TRP A N 1
ATOM 663 C CA . TRP A 1 87 ? 8.155 -5.106 10.273 1.00 90.69 87 TRP A CA 1
ATOM 664 C C . TRP A 1 87 ? 9.367 -5.978 9.947 1.00 90.69 87 TRP A C 1
ATOM 666 O O . TRP A 1 87 ? 10.497 -5.488 9.894 1.00 90.69 87 TRP A O 1
ATOM 676 N N . SER A 1 88 ? 9.122 -7.261 9.728 1.00 87.56 88 SER A N 1
ATOM 677 C CA . SER A 1 88 ? 10.137 -8.298 9.605 1.00 87.56 88 SER A CA 1
ATOM 678 C C . SER A 1 88 ? 9.784 -9.319 8.526 1.00 87.56 88 SER A C 1
ATOM 680 O O . SER A 1 88 ? 8.664 -9.366 8.010 1.00 87.56 88 SER A O 1
ATOM 682 N N . ASP A 1 89 ? 10.767 -10.145 8.169 1.00 81.00 89 ASP A N 1
ATOM 683 C CA . ASP A 1 89 ? 10.571 -11.221 7.205 1.00 81.00 89 ASP A CA 1
ATOM 684 C C . ASP A 1 89 ? 9.499 -12.198 7.704 1.00 81.00 89 ASP A C 1
ATOM 686 O O . ASP A 1 89 ? 9.637 -12.826 8.753 1.00 81.00 89 ASP A O 1
ATOM 690 N N . GLY A 1 90 ? 8.422 -12.329 6.928 1.00 83.19 90 GLY A N 1
ATOM 691 C CA . GLY A 1 90 ? 7.268 -13.172 7.252 1.00 83.19 90 GLY A CA 1
ATOM 692 C C . GLY A 1 90 ? 5.996 -12.393 7.583 1.00 83.19 90 GLY A C 1
ATOM 693 O O . GLY A 1 90 ? 4.913 -12.974 7.499 1.00 83.19 90 GLY A O 1
ATOM 694 N N . ASP A 1 91 ? 6.092 -11.093 7.871 1.00 88.88 91 ASP A N 1
ATOM 695 C CA . ASP A 1 91 ? 4.914 -10.248 8.053 1.00 88.88 91 ASP A CA 1
ATOM 696 C C . ASP A 1 91 ? 4.143 -10.073 6.732 1.00 88.88 91 ASP A C 1
ATOM 698 O O . ASP A 1 91 ? 4.717 -10.017 5.638 1.00 88.88 91 ASP A O 1
ATOM 702 N N . ARG A 1 92 ? 2.806 -10.022 6.820 1.00 90.94 92 ARG A N 1
ATOM 703 C CA . ARG A 1 92 ? 1.918 -9.997 5.647 1.00 90.94 92 ARG A CA 1
ATOM 704 C C . ARG A 1 92 ? 0.812 -8.962 5.768 1.00 90.94 92 ARG A C 1
ATOM 706 O O . ARG A 1 92 ? 0.140 -8.839 6.793 1.00 90.94 92 ARG A O 1
ATOM 713 N N . LEU A 1 93 ? 0.600 -8.253 4.666 1.00 92.75 93 LEU A N 1
ATOM 714 C CA . LEU A 1 93 ? -0.590 -7.449 4.440 1.00 92.75 93 LEU A CA 1
ATOM 715 C C . LEU A 1 93 ? -1.719 -8.340 3.909 1.00 92.75 93 LEU A C 1
ATOM 717 O O . LEU A 1 93 ? -1.484 -9.388 3.310 1.00 92.75 93 LEU A O 1
ATOM 721 N N . GLY A 1 94 ? -2.954 -7.894 4.114 1.00 87.44 94 GLY A N 1
ATOM 722 C CA . GLY A 1 94 ? -4.167 -8.636 3.765 1.00 87.44 94 GLY A CA 1
ATOM 723 C C . GLY A 1 94 ? -4.692 -9.522 4.896 1.00 87.44 94 GLY A C 1
ATOM 724 O O . GLY A 1 94 ? -5.568 -10.344 4.639 1.00 87.44 94 GLY A O 1
ATOM 725 N N . THR A 1 95 ? -4.167 -9.344 6.115 1.00 81.44 95 THR A N 1
ATOM 726 C CA . THR A 1 95 ? -4.578 -10.032 7.350 1.00 81.44 95 THR A CA 1
ATOM 727 C C . THR A 1 95 ? -5.746 -9.360 8.054 1.00 81.44 95 THR A C 1
ATOM 729 O O . THR A 1 95 ? -5.891 -8.118 7.931 1.00 81.44 95 THR A O 1
#